Protein AF-A0A932XJR2-F1 (afdb_monomer_lite)

Radius of gyration: 11.0 Å; chains: 1; bounding box: 30×19×22 Å

Sequence (40 aa):
GGNANVLEVYVKQLRQKLEAAGEPRLIHTLRGSGYVLREP

Foldseek 3Di:
DPVVVVLVVVLVVVQCVQCVVVADRQWDADVPPGIGGHDD

Structure (mmCIF, N/CA/C/O backbone):
data_AF-A0A932XJR2-F1
#
_entry.id   AF-A0A932XJR2-F1
#
loop_
_atom_site.group_PDB
_atom_site.id
_atom_site.type_symbol
_atom_site.label_atom_id
_atom_site.label_alt_id
_atom_site.label_comp_id
_atom_site.label_asym_id
_atom_site.label_entity_id
_atom_site.label_seq_id
_atom_site.pdbx_PDB_ins_code
_atom_site.Cartn_x
_atom_site.Cartn_y
_atom_site.Cartn_z
_atom_site.occupancy
_atom_site.B_iso_or_equiv
_atom_site.auth_seq_id
_atom_site.auth_comp_id
_atom_site.auth_asym_id
_atom_site.auth_atom_id
_atom_site.pdbx_PDB_model_num
ATOM 1 N N . GLY A 1 1 ? 18.204 -1.773 -11.964 1.00 53.53 1 GLY A N 1
ATOM 2 C CA . GLY A 1 1 ? 17.440 -2.311 -10.822 1.00 53.53 1 GLY A CA 1
ATOM 3 C C . GLY A 1 1 ? 17.465 -1.420 -9.587 1.00 53.53 1 GLY A C 1
ATOM 4 O O . GLY A 1 1 ? 17.583 -1.963 -8.505 1.00 53.53 1 GLY A O 1
ATOM 5 N N . GLY A 1 2 ? 17.340 -0.088 -9.712 1.00 58.38 2 GLY A N 1
ATOM 6 C CA . GLY A 1 2 ? 17.368 0.837 -8.559 1.00 58.38 2 GLY A CA 1
ATOM 7 C C . GLY A 1 2 ? 16.000 1.383 -8.119 1.00 58.38 2 GLY A C 1
ATOM 8 O O 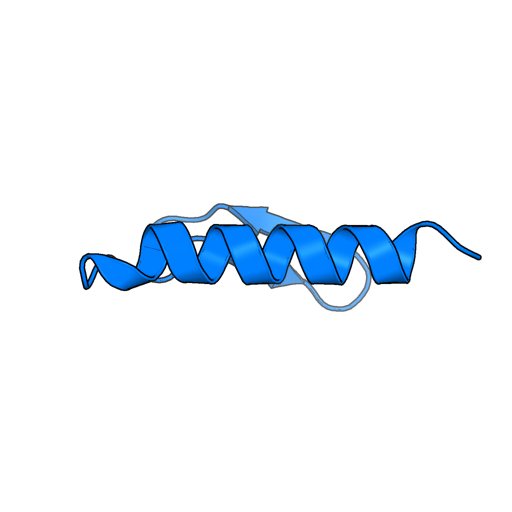. GLY A 1 2 ? 15.846 1.794 -6.976 1.00 58.38 2 GLY A O 1
ATOM 9 N N . ASN A 1 3 ? 14.984 1.346 -8.991 1.00 62.25 3 ASN A N 1
ATOM 10 C CA . ASN A 1 3 ? 13.698 2.013 -8.733 1.00 62.25 3 ASN A CA 1
ATOM 11 C C . ASN A 1 3 ? 12.746 1.223 -7.820 1.00 62.25 3 ASN A C 1
ATOM 13 O O . ASN A 1 3 ? 11.854 1.819 -7.224 1.00 62.25 3 ASN A O 1
ATOM 17 N N . ALA A 1 4 ? 12.931 -0.096 -7.683 1.00 67.56 4 ALA A N 1
ATOM 18 C CA . ALA A 1 4 ? 12.072 -0.936 -6.844 1.00 67.56 4 ALA A CA 1
ATOM 19 C C . ALA A 1 4 ? 12.190 -0.573 -5.353 1.00 67.56 4 ALA A C 1
ATOM 21 O O . ALA A 1 4 ? 11.176 -0.408 -4.680 1.00 67.56 4 ALA A O 1
ATOM 22 N N . ASN A 1 5 ? 13.414 -0.332 -4.869 1.00 76.69 5 ASN A N 1
ATOM 23 C CA . ASN A 1 5 ? 13.654 0.036 -3.470 1.00 76.69 5 ASN A CA 1
ATOM 24 C C . ASN A 1 5 ? 13.021 1.388 -3.116 1.00 76.69 5 ASN A C 1
ATOM 26 O O . ASN A 1 5 ? 12.473 1.564 -2.033 1.00 76.69 5 ASN A O 1
ATOM 30 N N . VAL A 1 6 ? 13.074 2.347 -4.043 1.00 84.81 6 VAL A N 1
ATOM 31 C CA . VAL A 1 6 ? 12.482 3.676 -3.847 1.00 84.81 6 VAL A CA 1
ATOM 32 C C . VAL A 1 6 ? 10.956 3.575 -3.804 1.00 84.81 6 VAL A C 1
ATOM 34 O O . VAL A 1 6 ? 10.328 4.135 -2.907 1.00 84.81 6 VAL A O 1
ATOM 37 N N . LEU A 1 7 ? 10.361 2.804 -4.719 1.00 84.62 7 LEU A N 1
ATOM 38 C CA . LEU A 1 7 ? 8.919 2.565 -4.765 1.00 84.62 7 LEU A CA 1
ATOM 39 C C . LEU A 1 7 ? 8.403 1.950 -3.453 1.00 84.62 7 LEU A C 1
ATOM 41 O O . LEU A 1 7 ? 7.404 2.418 -2.914 1.00 84.62 7 LEU A O 1
ATOM 45 N N . GLU A 1 8 ? 9.110 0.961 -2.899 1.00 84.00 8 GLU A N 1
ATOM 46 C CA . GLU A 1 8 ? 8.757 0.343 -1.614 1.00 84.00 8 GLU A CA 1
ATOM 47 C C . GLU A 1 8 ? 8.754 1.347 -0.457 1.00 84.00 8 GLU A C 1
ATOM 49 O O . GLU A 1 8 ? 7.832 1.349 0.366 1.00 84.00 8 GLU A O 1
ATOM 54 N N . VAL A 1 9 ? 9.752 2.234 -0.408 1.00 89.06 9 VAL A N 1
ATOM 55 C CA . VAL A 1 9 ? 9.840 3.285 0.615 1.00 89.06 9 VAL A CA 1
ATOM 56 C C . VAL A 1 9 ? 8.668 4.258 0.500 1.00 89.06 9 VAL A C 1
ATOM 58 O O . VAL A 1 9 ? 8.033 4.563 1.512 1.00 89.06 9 VAL A O 1
ATOM 61 N N . TYR A 1 10 ? 8.337 4.711 -0.712 1.00 89.38 10 TYR A N 1
ATOM 62 C CA . TYR A 1 10 ? 7.200 5.610 -0.927 1.00 89.38 10 TYR A CA 1
ATOM 63 C C . TYR A 1 10 ? 5.866 4.946 -0.582 1.00 89.38 10 TYR A C 1
ATOM 65 O O . TYR A 1 10 ? 5.051 5.546 0.118 1.00 89.38 10 TYR A O 1
ATOM 73 N N . VAL A 1 11 ? 5.656 3.693 -0.997 1.00 86.88 11 VAL A N 1
ATOM 74 C CA . VAL A 1 11 ? 4.445 2.927 -0.665 1.00 86.88 11 VAL A CA 1
ATOM 75 C C . VAL A 1 11 ? 4.311 2.749 0.848 1.00 86.88 11 VAL A C 1
ATOM 77 O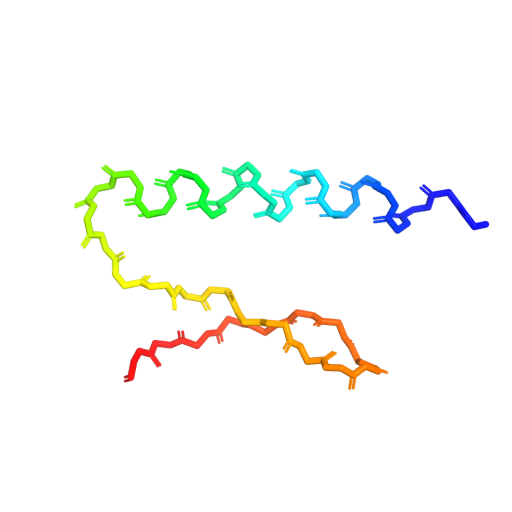 O . VAL A 1 11 ? 3.215 2.902 1.388 1.00 86.88 11 VAL A O 1
ATOM 80 N N . LYS A 1 12 ? 5.413 2.482 1.559 1.00 86.50 12 LYS A N 1
ATOM 81 C CA . LYS A 1 12 ? 5.417 2.369 3.023 1.00 86.50 12 LYS A CA 1
ATOM 82 C C . LYS A 1 12 ? 5.045 3.688 3.701 1.00 86.50 12 LYS A C 1
ATOM 84 O O . LYS A 1 12 ? 4.191 3.682 4.583 1.00 86.50 12 LYS A O 1
ATOM 89 N N . GLN A 1 13 ? 5.643 4.803 3.282 1.00 90.62 13 GLN A N 1
ATOM 90 C CA . GLN A 1 13 ? 5.310 6.122 3.828 1.00 90.62 13 GLN A CA 1
ATOM 91 C C . GLN A 1 13 ? 3.850 6.501 3.555 1.00 90.62 13 GLN A C 1
ATOM 93 O O . GLN A 1 13 ? 3.180 7.045 4.429 1.00 90.62 13 GLN A O 1
ATOM 98 N N . LEU A 1 14 ? 3.340 6.193 2.360 1.00 87.75 14 LEU A N 1
ATOM 99 C CA . LEU A 1 14 ? 1.955 6.471 1.997 1.00 87.75 14 LEU A CA 1
ATOM 100 C C . LEU A 1 14 ? 0.978 5.631 2.828 1.00 87.75 14 LEU A C 1
ATOM 102 O O . LEU A 1 14 ? 0.033 6.184 3.378 1.00 87.75 14 LEU A O 1
ATOM 106 N N . ARG A 1 15 ? 1.245 4.328 3.005 1.00 86.19 15 ARG A N 1
ATOM 107 C CA . ARG A 1 15 ? 0.458 3.472 3.908 1.00 86.19 15 ARG A CA 1
ATOM 108 C C . ARG A 1 15 ? 0.454 4.005 5.330 1.00 86.19 15 ARG A C 1
ATOM 110 O O . ARG A 1 15 ? -0.605 4.072 5.927 1.00 86.19 15 ARG A O 1
ATOM 117 N N . GLN A 1 16 ? 1.605 4.425 5.854 1.00 87.56 16 GLN A N 1
ATOM 118 C CA . GLN A 1 16 ? 1.666 5.002 7.197 1.00 87.56 16 GLN A CA 1
ATOM 119 C C . GLN A 1 16 ? 0.791 6.249 7.328 1.00 87.56 16 GLN A C 1
ATOM 121 O O . GLN A 1 16 ? 0.123 6.394 8.339 1.00 87.56 16 GLN A O 1
ATOM 126 N N . LYS A 1 17 ? 0.758 7.128 6.320 1.00 87.00 17 LYS A N 1
ATOM 127 C CA . LYS A 1 17 ? -0.088 8.332 6.346 1.00 87.00 17 LYS A CA 1
ATOM 128 C C . LYS A 1 17 ? -1.579 8.017 6.230 1.00 87.00 17 LYS A C 1
ATOM 130 O O . LYS A 1 17 ? -2.365 8.653 6.919 1.00 87.00 17 LYS A O 1
ATOM 135 N N . LEU A 1 18 ? -1.948 7.061 5.377 1.00 82.38 18 LEU A N 1
ATOM 136 C CA . LEU A 1 18 ? -3.341 6.656 5.173 1.00 82.38 18 LEU A CA 1
ATOM 137 C C . LEU A 1 18 ? -3.870 5.863 6.379 1.00 82.38 18 LEU A C 1
ATOM 139 O O . LEU A 1 18 ? -4.918 6.182 6.916 1.00 82.38 18 LEU A O 1
ATOM 143 N N . GLU A 1 19 ? -3.110 4.883 6.875 1.00 83.00 19 GLU A N 1
ATOM 144 C CA . GLU A 1 19 ? -3.511 4.027 8.002 1.00 83.00 19 GLU A CA 1
ATOM 145 C C . GLU A 1 19 ? -3.386 4.744 9.371 1.00 83.00 19 GLU A C 1
ATOM 147 O O . GLU A 1 19 ? -3.992 4.304 10.347 1.00 83.00 19 GLU A O 1
ATOM 152 N N . ALA A 1 20 ? -2.647 5.862 9.479 1.00 80.81 20 ALA A N 1
ATOM 153 C CA . ALA A 1 20 ? -2.471 6.602 10.743 1.00 80.81 20 ALA A CA 1
ATOM 154 C C . ALA A 1 20 ? -3.776 7.161 11.333 1.00 80.81 20 ALA A C 1
ATOM 156 O O . ALA A 1 20 ? -3.851 7.363 12.543 1.00 80.81 20 ALA A O 1
ATOM 157 N N . ALA A 1 21 ? -4.796 7.395 10.506 1.00 76.75 21 ALA A N 1
ATOM 158 C CA . ALA A 1 21 ? -6.111 7.859 10.945 1.00 76.75 21 ALA A CA 1
ATOM 159 C C . ALA A 1 21 ? -7.066 6.708 11.334 1.00 76.75 21 ALA A C 1
ATOM 161 O O . ALA A 1 21 ? -8.242 6.950 11.592 1.00 76.75 21 ALA A O 1
ATOM 162 N N . GLY A 1 22 ? -6.581 5.458 11.381 1.00 76.88 22 GLY A N 1
ATOM 163 C CA . GLY A 1 22 ? -7.418 4.273 11.606 1.00 76.88 22 GLY A CA 1
ATOM 164 C C . GLY A 1 22 ? -8.227 3.854 10.375 1.00 76.88 22 GLY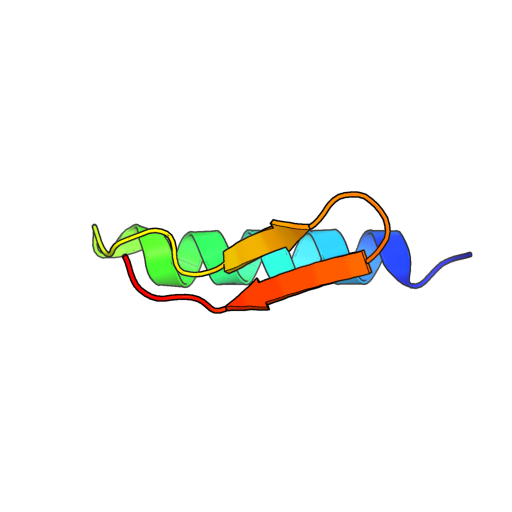 A C 1
ATOM 165 O O . GLY A 1 22 ? -9.155 3.056 10.490 1.00 76.88 22 GLY A O 1
ATOM 166 N N . GLU A 1 23 ? -7.887 4.395 9.205 1.00 78.69 23 GLU A N 1
ATOM 167 C CA . GLU A 1 23 ? -8.563 4.101 7.947 1.00 78.69 23 GLU A CA 1
ATOM 168 C C . GLU A 1 23 ? -8.189 2.719 7.388 1.00 78.69 23 GLU A C 1
ATOM 170 O O . GLU A 1 23 ? -7.109 2.184 7.675 1.00 78.69 23 GLU A O 1
ATOM 175 N N . PRO A 1 24 ? -9.081 2.110 6.585 1.00 76.94 24 PRO A N 1
ATOM 176 C CA . PRO A 1 24 ? -8.834 0.810 5.984 1.00 76.94 24 PRO A CA 1
ATOM 177 C C . PRO A 1 24 ? -7.584 0.806 5.099 1.00 76.94 24 PRO A C 1
ATOM 179 O O . PRO A 1 24 ? -7.246 1.781 4.430 1.00 76.94 24 PRO A O 1
ATOM 182 N N . ARG A 1 25 ? -6.905 -0.344 5.045 1.00 80.56 25 ARG A N 1
ATOM 183 C CA . ARG A 1 25 ? -5.752 -0.533 4.161 1.00 80.56 25 ARG A CA 1
ATOM 184 C C . ARG A 1 25 ? -6.195 -0.431 2.703 1.00 80.56 25 ARG A C 1
ATOM 186 O O . ARG A 1 25 ? -6.757 -1.382 2.179 1.00 80.56 25 ARG A O 1
ATOM 193 N N . LEU A 1 26 ? -5.843 0.677 2.051 1.00 83.75 26 LEU A N 1
ATOM 194 C CA . LEU A 1 26 ? -6.168 0.910 0.641 1.00 83.75 26 LEU A CA 1
ATOM 195 C C . LEU A 1 26 ? -5.147 0.308 -0.333 1.00 83.75 26 LEU A C 1
ATOM 197 O O . LEU A 1 26 ? -5.477 0.001 -1.472 1.00 83.75 26 LEU A O 1
ATOM 201 N N . ILE A 1 27 ? -3.880 0.157 0.069 1.00 86.88 27 ILE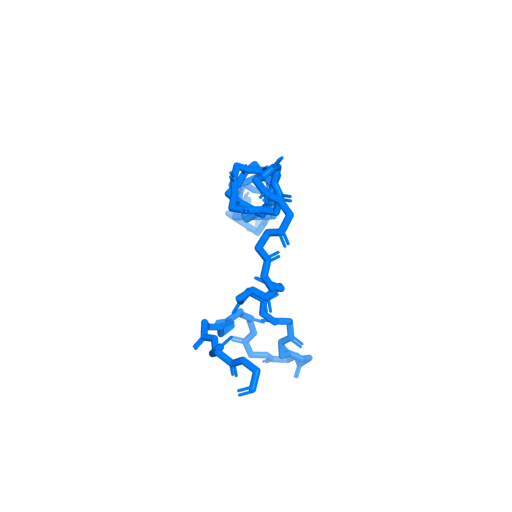 A N 1
ATOM 202 C CA . ILE A 1 27 ? -2.814 -0.284 -0.846 1.00 86.88 27 ILE A CA 1
ATOM 203 C C . ILE A 1 27 ? -2.526 -1.771 -0.661 1.00 86.88 27 ILE A C 1
ATOM 205 O O . ILE A 1 27 ? -1.897 -2.173 0.325 1.00 86.88 27 ILE A O 1
ATOM 209 N N . HIS A 1 28 ? -2.850 -2.575 -1.669 1.00 86.06 28 HIS A N 1
ATOM 210 C CA . HIS A 1 28 ? -2.604 -4.014 -1.700 1.00 86.06 28 HIS A CA 1
ATOM 211 C C . HIS A 1 28 ? -1.432 -4.367 -2.613 1.00 86.06 28 HIS A C 1
ATOM 213 O O . HIS A 1 28 ? -1.190 -3.724 -3.633 1.00 86.06 28 HIS A O 1
ATOM 219 N N . THR A 1 29 ? -0.691 -5.407 -2.239 1.00 87.44 29 THR A N 1
ATOM 220 C CA . THR A 1 29 ? 0.414 -5.930 -3.047 1.00 87.44 29 THR A CA 1
ATOM 221 C C . THR A 1 29 ? -0.093 -7.073 -3.924 1.00 87.44 29 THR A C 1
ATOM 223 O O . THR A 1 29 ? -0.588 -8.074 -3.408 1.00 87.44 29 THR A O 1
ATOM 226 N N . LEU A 1 30 ? 0.074 -6.949 -5.241 1.00 87.50 30 LEU A N 1
ATOM 227 C CA . LEU A 1 30 ? -0.186 -8.003 -6.218 1.00 87.50 30 LEU A CA 1
ATOM 228 C C . LEU A 1 30 ? 1.130 -8.706 -6.553 1.00 87.50 30 LEU A C 1
ATOM 230 O O . LEU A 1 30 ? 2.029 -8.123 -7.172 1.00 87.50 30 LEU A O 1
ATOM 234 N N . ARG A 1 31 ? 1.252 -9.974 -6.140 1.00 83.62 31 ARG A N 1
ATOM 235 C CA . ARG A 1 31 ? 2.423 -10.802 -6.457 1.00 83.62 31 ARG A CA 1
ATOM 236 C C . ARG A 1 31 ? 2.619 -10.864 -7.974 1.00 83.62 31 ARG A C 1
ATOM 238 O O . ARG A 1 31 ? 1.734 -11.315 -8.687 1.00 83.62 31 ARG A O 1
ATOM 245 N N . GLY A 1 32 ? 3.788 -10.420 -8.437 1.00 82.50 32 GLY A N 1
ATOM 246 C CA . GLY A 1 32 ? 4.168 -10.445 -9.852 1.00 82.50 32 GLY A CA 1
ATOM 247 C C . GLY A 1 32 ? 3.707 -9.247 -10.690 1.00 82.50 32 GLY A C 1
ATOM 248 O O . GLY A 1 32 ? 4.063 -9.191 -11.862 1.00 82.50 32 GLY A O 1
ATOM 249 N N . SER A 1 33 ? 2.965 -8.282 -10.127 1.00 81.69 33 SER A N 1
ATOM 250 C CA . SER A 1 33 ? 2.435 -7.143 -10.906 1.00 81.69 33 SER A CA 1
ATOM 251 C C . SER A 1 33 ? 2.588 -5.767 -10.250 1.00 81.69 33 SER A C 1
ATOM 253 O O . SER A 1 33 ? 2.545 -4.768 -10.960 1.00 81.69 33 SER A O 1
ATOM 255 N N . GLY A 1 34 ? 2.811 -5.681 -8.933 1.00 86.25 34 GLY A N 1
ATOM 256 C CA . GLY A 1 34 ? 3.076 -4.411 -8.244 1.00 86.25 34 GLY A CA 1
ATOM 257 C C . GLY A 1 34 ? 2.057 -4.103 -7.150 1.00 86.25 34 GLY A C 1
ATOM 258 O O . GLY A 1 34 ? 1.781 -4.954 -6.303 1.00 86.25 34 GLY A O 1
ATOM 259 N N . TYR A 1 35 ? 1.515 -2.885 -7.144 1.00 86.81 35 TYR A N 1
ATOM 260 C CA . TYR A 1 35 ? 0.583 -2.408 -6.118 1.00 86.81 35 TYR A CA 1
ATOM 261 C C .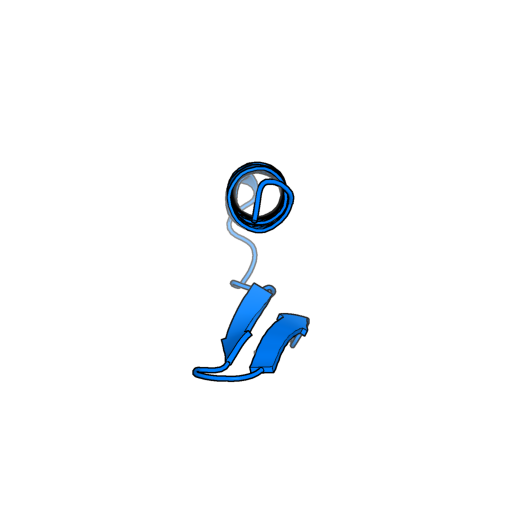 TYR A 1 35 ? -0.727 -1.938 -6.741 1.00 86.81 35 TYR A C 1
ATOM 263 O O . TYR A 1 35 ? -0.737 -1.389 -7.839 1.00 86.81 35 TYR A O 1
ATOM 271 N N . VAL A 1 36 ? -1.822 -2.131 -6.016 1.00 87.81 36 VAL A N 1
ATOM 272 C CA . VAL A 1 36 ? -3.162 -1.683 -6.400 1.00 87.81 36 VAL A CA 1
ATOM 273 C C . VAL A 1 36 ? -3.796 -0.927 -5.243 1.00 87.81 36 VAL A C 1
ATOM 275 O O . VAL A 1 36 ? -3.570 -1.267 -4.080 1.00 87.81 36 VAL A O 1
ATOM 278 N N . LEU A 1 37 ? -4.580 0.096 -5.576 1.00 87.19 37 LEU A N 1
ATOM 279 C CA . LEU A 1 37 ? -5.399 0.829 -4.624 1.00 87.19 37 LEU A CA 1
ATOM 280 C C . LEU A 1 37 ? -6.826 0.271 -4.677 1.00 87.19 37 LEU A C 1
ATOM 282 O O . LEU A 1 37 ? -7.421 0.231 -5.754 1.00 87.19 37 LEU A O 1
ATOM 286 N N . ARG A 1 38 ? -7.346 -0.217 -3.552 1.00 81.88 38 ARG A N 1
ATOM 287 C CA . ARG A 1 38 ? -8.688 -0.790 -3.444 1.00 81.88 38 ARG A CA 1
ATOM 288 C C . ARG A 1 38 ? -9.290 -0.454 -2.086 1.00 81.88 38 ARG A C 1
ATOM 290 O O . ARG A 1 38 ? -8.611 -0.570 -1.074 1.00 81.88 38 ARG A O 1
ATOM 297 N N . GLU A 1 39 ? -10.550 -0.050 -2.082 1.00 76.88 39 GLU A N 1
ATOM 298 C CA . GLU A 1 39 ? -11.353 0.063 -0.863 1.00 76.88 39 GLU A CA 1
ATOM 299 C C . GLU A 1 39 ? -11.783 -1.343 -0.382 1.00 76.88 39 GLU A C 1
ATOM 301 O O . GLU A 1 39 ? -11.777 -2.273 -1.200 1.00 76.88 39 GLU A O 1
ATOM 306 N N . PRO A 1 40 ? -12.087 -1.529 0.920 1.00 66.06 40 PRO A N 1
ATOM 307 C CA . PRO A 1 40 ? -12.576 -2.799 1.470 1.00 66.06 40 PRO A CA 1
ATOM 308 C C . PRO A 1 40 ? -13.762 -3.404 0.716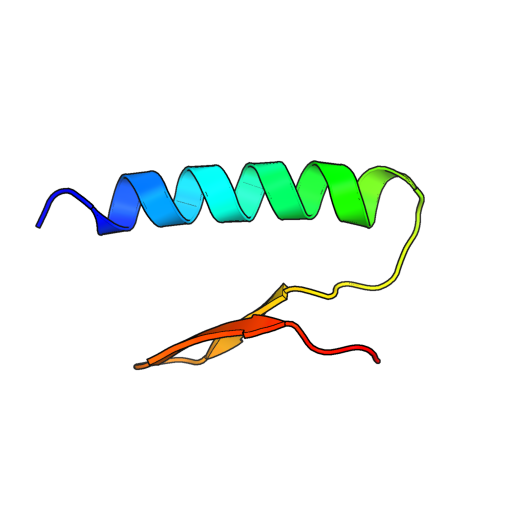 1.00 66.06 40 PRO A C 1
ATOM 310 O O . PRO A 1 40 ? -14.648 -2.635 0.284 1.00 66.06 40 PRO A O 1
#

Secondary structure (DSSP, 8-state):
--HHHHHHHHHHHHHHHHHTTT----EEEETTTEEEE---

pLDDT: mean 81.28, std 8.52, range [53.53, 90.62]